Protein AF-A0A2E3YBP7-F1 (afdb_monomer)

Solvent-accessible surface area (backbone atoms only — not comparable to full-atom values): 7145 Å² total; per-residue (Å²): 130,84,81,82,65,33,36,33,33,42,37,67,50,90,75,96,33,34,42,27,50,34,34,17,37,42,97,82,65,24,27,40,34,46,34,41,30,38,84,14,29,36,31,34,34,37,32,53,92,86,42,80,47,69,82,35,69,80,40,80,40,91,89,40,49,50,46,71,33,69,32,74,64,58,81,42,83,51,92,51,22,40,32,46,86,88,45,75,42,75,86,34,44,89,54,47,56,64,34,67,76,42,65,41,70,49,78,45,74,34,70,82,44,49,76,47,80,46,66,87,81,86,86,76,136

Nearest PDB structures (foldseek):
  2d6p-assembly1_A  TM=5.343E-01  e=1.250E-01  Mus musculus
  6n44-assembly4_G-3  TM=4.568E-01  e=1.469E-01  Ovis aries
  6k2o-assembly1_A  TM=2.653E-01  e=4.578E+00  Rotavirus A

Foldseek 3Di:
DDPPAWKKWWADDDDPWWKWKWFLQDPQRWIWIWIADQAQWIWIWICDPNDIDTPGPIDHDPQDHHHGDMHRWDWDDDPLWIDIPNDIDPPNNVVRPNRQVDDDIDMDIDDPIDMDTDDDDDDHD

Radius of gyration: 14.05 Å; Cα contacts (8 Å, |Δi|>4): 267; chains: 1; bounding box: 34×39×33 Å

pLDDT: mean 78.74, std 15.26, range [38.28, 93.0]

Mean predicted aligned error: 7.25 Å

Sequence (125 aa):
MDEVGPRAVLTPLHGKVWVGLIWGLSSGADYCNILIRPNGQFALAVMDQGEYRRILDWREASSLEKKSNWNTVRIERRATGLQFLGQRFKNMSSYSTRFWLNGKVGFRINGGSKAEFDYLTVTRP

Structure (mmCIF, N/CA/C/O backbone):
data_AF-A0A2E3YBP7-F1
#
_entry.id   AF-A0A2E3YBP7-F1
#
loop_
_atom_site.group_PDB
_atom_site.id
_atom_site.type_symbol
_atom_site.label_atom_id
_atom_site.label_alt_id
_atom_site.label_comp_id
_atom_site.label_asym_id
_atom_site.label_entity_id
_atom_site.label_seq_id
_atom_site.pdbx_PDB_ins_code
_atom_site.Cartn_x
_atom_site.Cartn_y
_atom_site.Cartn_z
_atom_site.occupancy
_atom_site.B_iso_or_equiv
_atom_site.auth_seq_id
_atom_site.auth_comp_id
_atom_site.auth_asym_id
_atom_site.auth_atom_id
_atom_site.pdbx_PDB_model_num
ATOM 1 N N . MET A 1 1 ? -10.076 -24.025 10.496 1.00 38.28 1 MET A N 1
ATOM 2 C CA . MET A 1 1 ? -8.777 -23.490 10.945 1.00 38.28 1 MET A CA 1
ATOM 3 C C . MET A 1 1 ? -8.713 -22.104 10.351 1.00 38.28 1 MET A C 1
ATOM 5 O O . MET A 1 1 ? -8.594 -21.993 9.139 1.00 38.28 1 MET A O 1
ATOM 9 N N . ASP A 1 2 ? -8.997 -21.087 11.156 1.00 38.38 2 ASP A N 1
ATOM 10 C CA . ASP A 1 2 ? -9.122 -19.721 10.653 1.00 38.38 2 ASP A CA 1
ATOM 11 C C . ASP A 1 2 ? -7.734 -19.240 10.231 1.00 38.38 2 ASP A C 1
ATOM 13 O O . ASP A 1 2 ? -6.840 -19.103 11.067 1.00 38.38 2 ASP A O 1
ATOM 17 N N . GLU A 1 3 ? -7.521 -19.059 8.925 1.00 38.78 3 GLU A N 1
ATOM 18 C CA . GLU A 1 3 ? -6.307 -18.429 8.411 1.00 38.78 3 GLU A CA 1
ATOM 19 C C . GLU A 1 3 ? -6.264 -16.997 8.948 1.00 38.78 3 GLU A C 1
ATOM 21 O O . GLU A 1 3 ? -6.946 -16.094 8.458 1.00 38.78 3 GLU A O 1
ATOM 26 N N . VAL A 1 4 ? -5.463 -16.788 9.991 1.00 44.88 4 VAL A N 1
ATOM 27 C CA . VAL A 1 4 ? -5.140 -15.459 10.498 1.00 44.88 4 VAL A CA 1
ATOM 28 C C . VAL A 1 4 ? -4.273 -14.783 9.438 1.00 44.88 4 VAL A C 1
ATOM 30 O O . VAL A 1 4 ? -3.063 -14.976 9.377 1.00 44.88 4 VAL A O 1
ATOM 33 N N . GLY A 1 5 ? -4.921 -14.048 8.535 1.00 38.47 5 GLY A N 1
ATOM 34 C CA . GLY A 1 5 ? -4.244 -13.257 7.515 1.00 38.47 5 GLY A CA 1
ATOM 35 C C . GLY A 1 5 ? -3.402 -12.115 8.112 1.00 38.47 5 GLY A C 1
ATOM 36 O O . GLY A 1 5 ? -3.561 -11.771 9.285 1.00 38.47 5 GLY A O 1
ATOM 37 N N . PRO A 1 6 ? -2.529 -11.490 7.304 1.00 40.88 6 PRO A N 1
ATOM 38 C CA . PRO A 1 6 ? -1.640 -10.400 7.734 1.00 40.88 6 PRO A CA 1
ATOM 39 C C . PRO A 1 6 ? -2.405 -9.163 8.231 1.00 40.88 6 PRO A C 1
ATOM 41 O O . PRO A 1 6 ? -3.310 -8.699 7.536 1.00 40.88 6 PRO A O 1
ATOM 44 N N . ARG A 1 7 ? -2.018 -8.592 9.385 1.00 42.12 7 ARG A N 1
ATOM 45 C CA . ARG A 1 7 ? -2.707 -7.478 10.074 1.00 42.12 7 ARG A CA 1
ATOM 46 C C . ARG A 1 7 ? -1.848 -6.198 10.087 1.00 42.12 7 ARG A C 1
ATOM 48 O O . ARG A 1 7 ? -0.670 -6.229 10.406 1.00 42.12 7 ARG A O 1
ATOM 55 N N . ALA A 1 8 ? -2.426 -5.039 9.793 1.00 45.31 8 ALA A N 1
ATOM 56 C CA . ALA A 1 8 ? -1.770 -3.731 9.910 1.00 45.31 8 ALA A CA 1
ATOM 57 C C . ALA A 1 8 ? -2.636 -2.756 10.727 1.00 45.31 8 ALA A C 1
ATOM 59 O O . ALA A 1 8 ? -3.809 -2.588 10.393 1.00 45.31 8 ALA A O 1
ATOM 60 N N . VAL A 1 9 ? -2.094 -2.090 11.759 1.00 44.19 9 VAL A N 1
ATOM 61 C CA . VAL A 1 9 ? -2.761 -0.925 12.382 1.00 44.19 9 VAL A CA 1
ATOM 62 C C . VAL A 1 9 ? -2.339 0.312 11.646 1.00 44.19 9 VAL A C 1
ATOM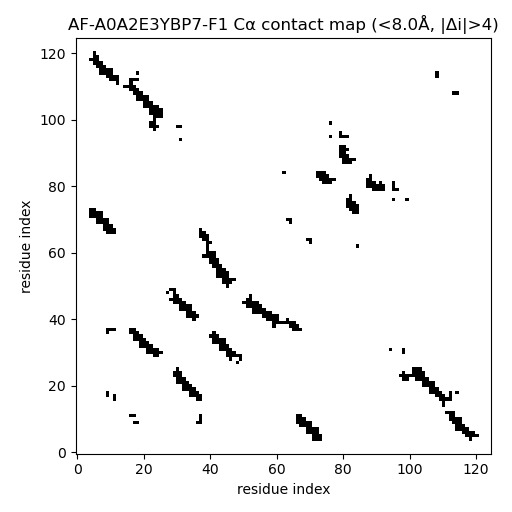 64 O O . VAL A 1 9 ? -1.153 0.624 11.499 1.00 44.19 9 VAL A O 1
ATOM 67 N N . LEU A 1 10 ? -3.341 1.081 11.260 1.00 47.00 10 LEU A N 1
ATOM 68 C CA . LEU A 1 10 ? -3.133 2.425 10.768 1.00 47.00 10 LEU A CA 1
ATOM 69 C C . LEU A 1 10 ? -3.531 3.356 11.895 1.00 47.00 10 LEU A C 1
ATOM 71 O O . LEU A 1 10 ? -4.720 3.510 12.120 1.00 47.00 10 LEU A O 1
ATOM 75 N N . THR A 1 11 ? -2.582 3.967 12.605 1.00 41.34 11 THR A N 1
ATOM 76 C CA . THR A 1 11 ? -2.916 4.981 13.614 1.00 41.34 11 THR A CA 1
ATOM 77 C C . THR A 1 11 ? -2.802 6.369 12.983 1.00 41.34 11 THR A C 1
ATOM 79 O O . THR A 1 11 ? -1.698 6.879 12.768 1.00 41.34 11 THR A O 1
ATOM 82 N N . PRO A 1 12 ? -3.927 7.025 12.660 1.00 44.75 12 PRO A N 1
ATOM 83 C CA . PRO A 1 12 ? -3.918 8.356 12.082 1.00 44.75 12 PRO A CA 1
ATOM 84 C C . PRO A 1 12 ? -3.596 9.386 13.153 1.00 44.75 12 PRO A C 1
ATOM 86 O O . PRO A 1 12 ? -4.257 9.424 14.189 1.00 44.75 12 PRO A O 1
ATOM 89 N N . LEU A 1 13 ? -2.693 10.310 12.854 1.00 43.44 13 LEU A N 1
ATOM 90 C CA . LEU A 1 13 ? -2.740 11.644 13.444 1.00 43.44 13 LEU A CA 1
ATOM 91 C C . LEU A 1 13 ? -3.105 12.608 12.306 1.00 43.44 13 LEU A C 1
ATOM 93 O O . LEU A 1 13 ? -2.658 12.433 11.177 1.00 43.44 13 LEU A O 1
ATOM 97 N N . HIS A 1 14 ? -4.041 13.513 12.583 1.00 42.28 14 HIS A N 1
ATOM 98 C CA . HIS A 1 14 ? -4.808 14.354 11.651 1.00 42.28 14 HIS A CA 1
ATOM 99 C C . HIS A 1 14 ? -4.076 14.819 10.361 1.00 42.28 14 HIS A C 1
ATOM 101 O O . HIS A 1 14 ? -2.958 15.315 10.428 1.00 42.28 14 HIS A O 1
ATOM 107 N N . GLY A 1 15 ? -4.732 14.737 9.184 1.00 54.91 15 GLY A N 1
ATOM 108 C CA . GLY A 1 15 ? -4.231 15.279 7.900 1.00 54.91 15 GLY A CA 1
ATOM 109 C C . GLY A 1 15 ? -4.486 14.393 6.663 1.00 54.91 15 GLY A C 1
ATOM 110 O O . GLY A 1 15 ? -5.182 13.381 6.747 1.00 54.91 15 GLY A O 1
ATOM 111 N N . LYS A 1 16 ? -3.906 14.744 5.495 1.00 69.56 16 LYS A N 1
ATOM 112 C CA . LYS A 1 16 ? -3.854 13.890 4.276 1.00 69.56 16 LYS A CA 1
ATOM 113 C C . LYS A 1 16 ? -2.847 12.738 4.461 1.00 69.56 16 LYS A C 1
ATOM 115 O O . LYS A 1 16 ? -1.884 12.619 3.710 1.00 69.56 16 LYS A O 1
ATOM 120 N N . VAL A 1 17 ? -3.060 11.915 5.478 1.00 84.38 17 VAL A N 1
ATOM 121 C CA . VAL A 1 17 ? -2.147 10.846 5.899 1.00 84.38 17 VAL A CA 1
ATOM 122 C C . VAL A 1 17 ? -2.521 9.500 5.286 1.00 84.38 17 VAL A C 1
ATOM 124 O O . VAL A 1 17 ? -3.689 9.257 4.984 1.00 84.38 17 VAL A O 1
ATOM 127 N N . TRP A 1 18 ? -1.538 8.628 5.081 1.00 87.88 18 TRP A N 1
ATOM 128 C CA . TRP A 1 18 ? -1.745 7.265 4.594 1.00 87.88 18 TRP A CA 1
ATOM 129 C C . TRP A 1 18 ? -0.536 6.387 4.911 1.00 87.88 18 TRP A C 1
ATOM 131 O O . TRP A 1 18 ? 0.593 6.877 5.043 1.00 87.88 18 TRP A O 1
ATOM 141 N N . VAL A 1 19 ? -0.776 5.078 4.950 1.00 88.62 19 VAL A N 1
ATOM 142 C CA . VAL A 1 19 ? 0.287 4.073 4.863 1.00 88.62 19 VAL A CA 1
ATOM 143 C C . VAL A 1 19 ? 0.229 3.371 3.517 1.00 88.62 19 VAL A C 1
ATOM 145 O O . VAL A 1 19 ? -0.806 3.361 2.852 1.00 88.62 19 VAL A O 1
ATOM 148 N N . GLY A 1 20 ? 1.353 2.801 3.120 1.00 88.81 20 GLY A N 1
ATOM 149 C CA . GLY A 1 20 ? 1.538 2.113 1.864 1.00 88.81 20 GLY A CA 1
ATOM 150 C C . GLY A 1 20 ? 2.151 0.738 2.065 1.00 88.81 20 GLY A C 1
ATOM 151 O O . GLY A 1 20 ? 3.122 0.602 2.807 1.00 88.81 20 GLY A O 1
ATOM 152 N N . LEU A 1 21 ? 1.623 -0.251 1.356 1.00 89.94 21 LEU A N 1
ATOM 153 C CA . LEU A 1 21 ? 2.296 -1.521 1.108 1.00 89.94 21 LEU A CA 1
ATOM 154 C C . LEU A 1 21 ? 2.920 -1.453 -0.279 1.00 89.94 21 LEU A C 1
ATOM 156 O O . LEU A 1 21 ? 2.192 -1.353 -1.270 1.00 89.94 21 LEU A O 1
ATOM 160 N N . ILE A 1 22 ? 4.250 -1.504 -0.344 1.00 90.88 22 ILE A N 1
ATOM 161 C CA . ILE A 1 22 ? 4.989 -1.438 -1.604 1.00 90.88 22 ILE A CA 1
ATOM 162 C C . ILE A 1 22 ? 5.527 -2.800 -2.022 1.00 90.88 22 ILE A C 1
ATOM 164 O O . ILE A 1 22 ? 5.969 -3.602 -1.197 1.00 90.88 22 ILE A O 1
ATOM 168 N N . TRP A 1 23 ? 5.538 -3.034 -3.329 1.00 88.88 23 TRP A N 1
ATOM 169 C CA . TRP A 1 23 ? 6.198 -4.182 -3.938 1.00 88.88 23 TRP A CA 1
ATOM 170 C C . TRP A 1 23 ? 6.841 -3.793 -5.263 1.00 88.88 23 TRP A C 1
ATOM 172 O O . TRP A 1 23 ? 6.509 -2.769 -5.868 1.00 88.88 23 TRP A O 1
ATOM 182 N N . GLY A 1 24 ? 7.791 -4.615 -5.699 1.00 88.56 24 GLY A N 1
ATOM 183 C CA . GLY A 1 24 ? 8.545 -4.362 -6.917 1.00 88.56 24 GLY A CA 1
ATOM 184 C C . GLY A 1 24 ? 9.567 -3.241 -6.794 1.00 88.56 24 GLY A C 1
ATOM 185 O O . GLY A 1 24 ? 10.009 -2.746 -7.824 1.00 88.56 24 GLY A O 1
ATOM 186 N N . LEU A 1 25 ? 9.940 -2.844 -5.567 1.00 91.00 25 LEU A N 1
ATOM 187 C CA . LEU A 1 25 ? 10.878 -1.747 -5.348 1.00 91.00 25 LEU A CA 1
ATOM 188 C C . LEU A 1 25 ? 12.232 -2.074 -5.986 1.00 91.00 25 LEU A C 1
ATOM 190 O O . LEU A 1 25 ? 12.939 -2.977 -5.519 1.00 91.00 25 LEU A O 1
ATOM 194 N N . SER A 1 26 ? 12.569 -1.341 -7.044 1.00 89.44 26 SER A N 1
ATOM 195 C CA . SER A 1 26 ? 13.814 -1.475 -7.801 1.00 89.44 26 SER A CA 1
ATOM 196 C C . SER A 1 26 ? 14.887 -0.492 -7.313 1.00 89.44 26 SER A C 1
ATOM 198 O O . SER A 1 26 ? 14.620 0.404 -6.511 1.00 89.44 26 SER A O 1
ATOM 200 N N . SER A 1 27 ? 16.123 -0.637 -7.803 1.00 85.06 27 SER A N 1
ATOM 201 C CA . SER A 1 27 ? 17.204 0.333 -7.559 1.00 85.06 27 SER A CA 1
ATOM 202 C C . SER A 1 27 ? 16.909 1.718 -8.144 1.00 85.06 27 SER A C 1
ATOM 204 O O . SER A 1 27 ? 17.372 2.711 -7.597 1.00 85.06 27 SER A O 1
ATOM 206 N N . GLY A 1 28 ? 16.101 1.789 -9.206 1.00 84.94 28 GLY A N 1
ATOM 207 C CA . GLY A 1 28 ? 15.606 3.038 -9.791 1.00 84.94 28 GLY A CA 1
ATOM 208 C C . GLY A 1 28 ? 14.434 3.664 -9.029 1.00 84.94 28 GLY A C 1
ATOM 209 O O . GLY A 1 28 ? 13.844 4.616 -9.519 1.00 84.94 28 GLY A O 1
ATOM 210 N N . ALA A 1 29 ? 14.083 3.127 -7.854 1.00 87.88 29 ALA A N 1
ATO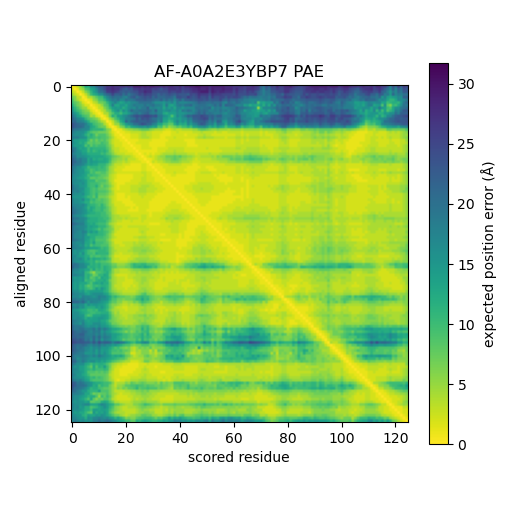M 211 C CA . ALA A 1 29 ? 12.952 3.558 -7.035 1.00 87.88 29 ALA A CA 1
ATOM 212 C C . ALA A 1 29 ? 11.573 3.426 -7.710 1.00 87.88 29 ALA A C 1
ATOM 214 O O . ALA A 1 29 ? 10.617 4.062 -7.268 1.00 87.88 29 ALA A O 1
ATOM 215 N N . ASP A 1 30 ? 11.441 2.551 -8.710 1.00 90.69 30 ASP A N 1
ATOM 216 C CA . ASP A 1 30 ? 10.134 2.157 -9.237 1.00 90.69 30 ASP A CA 1
ATOM 217 C C . ASP A 1 30 ? 9.462 1.182 -8.269 1.00 90.69 30 ASP A C 1
ATOM 219 O O . ASP A 1 30 ? 10.129 0.300 -7.730 1.00 90.69 30 ASP A O 1
ATOM 223 N N . TYR A 1 31 ? 8.153 1.309 -8.054 1.00 91.12 31 TYR A N 1
ATOM 224 C CA . TYR A 1 31 ? 7.373 0.409 -7.197 1.00 91.12 31 TYR A CA 1
ATOM 225 C C . TYR A 1 31 ? 5.875 0.517 -7.482 1.00 91.12 31 TYR A C 1
ATOM 227 O O . TYR A 1 31 ? 5.366 1.555 -7.904 1.00 91.12 31 TYR A O 1
ATOM 235 N N . CYS A 1 32 ? 5.135 -0.533 -7.143 1.00 90.25 32 CYS A N 1
ATOM 236 C CA . CYS A 1 32 ? 3.696 -0.443 -6.925 1.00 90.25 32 CYS A CA 1
ATOM 237 C C . CYS A 1 32 ? 3.400 -0.167 -5.451 1.00 90.25 32 CYS A C 1
ATOM 239 O O . CYS A 1 32 ? 4.182 -0.541 -4.577 1.00 90.25 32 CYS A O 1
ATOM 241 N N . ASN A 1 33 ? 2.269 0.480 -5.171 1.00 90.81 33 ASN A N 1
ATOM 242 C CA . ASN A 1 33 ? 1.846 0.788 -3.813 1.00 90.81 33 ASN A CA 1
ATOM 243 C C . ASN A 1 33 ? 0.324 0.718 -3.663 1.00 90.81 33 ASN A C 1
ATOM 245 O O . ASN A 1 33 ? -0.406 1.378 -4.409 1.00 90.81 33 ASN A O 1
ATOM 249 N N . ILE A 1 34 ? -0.141 -0.020 -2.657 1.00 91.44 34 ILE A N 1
ATOM 250 C CA . ILE A 1 34 ? -1.498 0.118 -2.134 1.00 91.44 34 ILE A CA 1
ATOM 251 C C . ILE A 1 34 ? -1.461 1.085 -0.961 1.00 91.44 34 ILE A C 1
ATOM 253 O O . ILE A 1 34 ? -0.818 0.817 0.049 1.00 91.44 34 ILE A O 1
ATOM 257 N N . LEU A 1 35 ? -2.186 2.188 -1.103 1.00 92.00 35 LEU A N 1
ATOM 258 C CA . LEU A 1 35 ? -2.300 3.242 -0.109 1.00 92.00 35 LEU A CA 1
ATOM 259 C C . LEU A 1 35 ? -3.585 3.039 0.679 1.00 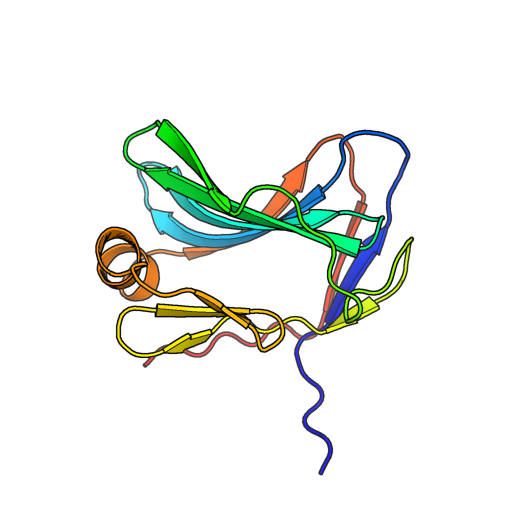92.00 35 LEU A C 1
ATOM 261 O O . LEU A 1 35 ? -4.642 2.882 0.070 1.00 92.00 35 LEU A O 1
ATOM 265 N N . ILE A 1 36 ? -3.520 3.114 2.002 1.00 90.81 36 ILE A N 1
ATOM 266 C CA . ILE A 1 36 ? -4.693 3.006 2.867 1.00 90.81 36 ILE A CA 1
ATOM 267 C C . ILE A 1 36 ? -4.761 4.225 3.776 1.00 90.81 36 ILE A C 1
ATOM 269 O O . ILE A 1 36 ? -3.766 4.639 4.380 1.00 90.81 36 ILE A O 1
ATOM 273 N N . ARG A 1 37 ? -5.953 4.816 3.842 1.00 89.06 37 ARG A N 1
ATOM 274 C CA . ARG A 1 37 ? -6.267 5.958 4.683 1.00 89.06 37 ARG A CA 1
ATOM 275 C C . ARG A 1 37 ? -7.036 5.546 5.939 1.00 89.06 37 ARG A C 1
ATOM 277 O O . ARG A 1 37 ? -7.875 4.651 5.892 1.00 89.06 37 ARG A O 1
ATOM 284 N N . PRO A 1 38 ? -6.874 6.331 7.011 1.00 84.25 38 PRO A N 1
ATOM 285 C CA . PRO A 1 38 ? -7.654 6.261 8.250 1.00 84.25 38 PRO A CA 1
ATOM 286 C C . PRO A 1 38 ? -9.173 6.170 8.123 1.00 84.25 38 PRO A C 1
ATOM 288 O O . PRO A 1 38 ? -9.854 5.679 9.015 1.00 84.25 38 PRO A O 1
ATOM 291 N N . ASN A 1 39 ? -9.731 6.761 7.070 1.00 86.88 39 ASN A N 1
ATOM 292 C CA . ASN A 1 39 ? -11.171 6.879 6.876 1.00 86.88 39 ASN A CA 1
ATOM 293 C C . ASN A 1 39 ? -11.761 5.676 6.120 1.00 86.88 39 ASN A C 1
ATOM 295 O O . ASN A 1 39 ? -12.930 5.724 5.744 1.00 86.88 39 ASN A O 1
ATOM 299 N N . GLY A 1 40 ? -10.975 4.614 5.906 1.00 88.88 40 GLY A N 1
ATOM 300 C CA . GLY A 1 40 ? -11.385 3.429 5.149 1.00 88.88 40 GLY A CA 1
ATOM 301 C C . GLY A 1 40 ? -11.288 3.616 3.634 1.00 88.88 40 GLY A C 1
ATOM 302 O O . GLY A 1 40 ? -11.840 2.820 2.875 1.00 88.88 40 GLY A O 1
ATOM 303 N N . GLN A 1 41 ? -10.610 4.672 3.169 1.00 91.31 41 GLN A N 1
ATOM 304 C CA . GLN A 1 41 ? -10.303 4.832 1.752 1.00 91.31 41 GLN A CA 1
ATOM 305 C C . GLN A 1 41 ? -9.011 4.109 1.387 1.00 91.31 41 GLN A C 1
ATOM 307 O O . GLN A 1 41 ? -8.048 4.108 2.152 1.00 91.31 41 GLN A O 1
ATOM 312 N N . PHE A 1 42 ? -8.949 3.585 0.171 1.00 92.25 42 PHE A N 1
ATOM 313 C CA . PHE A 1 42 ? -7.720 3.056 -0.399 1.00 92.25 42 PHE A CA 1
ATOM 314 C C . PHE A 1 42 ? -7.512 3.535 -1.833 1.00 92.25 42 PHE A C 1
ATOM 316 O O . PHE A 1 42 ? -8.447 3.974 -2.506 1.00 92.25 42 PHE A O 1
ATOM 323 N N . ALA A 1 43 ? -6.267 3.463 -2.288 1.00 92.81 43 ALA A N 1
ATOM 324 C CA . ALA A 1 43 ? -5.862 3.781 -3.649 1.00 92.81 43 ALA A CA 1
ATOM 325 C C . ALA A 1 43 ? -4.740 2.842 -4.106 1.00 92.81 43 ALA A C 1
ATOM 327 O O . ALA A 1 43 ? -4.013 2.272 -3.293 1.00 92.81 43 ALA A O 1
ATOM 328 N N . LEU A 1 44 ? -4.581 2.713 -5.421 1.00 91.19 44 LEU A N 1
ATOM 329 C CA . LEU A 1 44 ? -3.495 1.968 -6.057 1.00 91.19 44 LEU A CA 1
ATOM 330 C C . LEU A 1 44 ? -2.679 2.942 -6.895 1.00 91.19 44 LEU A C 1
ATOM 332 O O . LEU A 1 44 ? -3.229 3.661 -7.732 1.00 91.19 44 LEU A O 1
ATOM 336 N N . ALA A 1 45 ? -1.372 2.962 -6.678 1.00 91.38 45 ALA A N 1
ATOM 337 C CA . ALA A 1 45 ? -0.458 3.839 -7.386 1.00 91.38 45 ALA A CA 1
ATOM 338 C C . ALA A 1 45 ? 0.813 3.106 -7.812 1.00 91.38 45 ALA A C 1
ATOM 340 O O . ALA A 1 45 ? 1.169 2.065 -7.259 1.00 91.38 45 ALA A O 1
ATOM 341 N N . VAL A 1 46 ? 1.494 3.687 -8.791 1.00 90.75 46 VAL A N 1
ATOM 342 C CA . VAL A 1 46 ? 2.793 3.240 -9.285 1.00 90.75 46 VAL A CA 1
ATOM 343 C C . VAL A 1 46 ? 3.759 4.418 -9.297 1.00 90.75 46 VAL A C 1
ATOM 345 O O . VAL A 1 46 ? 3.366 5.550 -9.584 1.00 90.75 46 VAL A O 1
ATOM 348 N N . MET A 1 47 ? 5.009 4.137 -8.962 1.00 91.62 47 MET A N 1
ATOM 349 C CA . MET A 1 47 ? 6.168 4.914 -9.366 1.00 91.62 47 MET A CA 1
ATOM 350 C C . MET A 1 47 ? 6.831 4.143 -10.495 1.00 91.62 47 MET A C 1
ATOM 352 O O . MET A 1 47 ? 7.213 2.989 -10.296 1.00 91.62 47 MET A O 1
ATOM 356 N N . ASP A 1 48 ? 6.880 4.741 -11.675 1.00 89.31 48 ASP A N 1
ATOM 357 C CA . ASP A 1 48 ? 7.395 4.095 -12.873 1.00 89.31 48 ASP A CA 1
ATOM 358 C C . ASP A 1 48 ? 8.204 5.094 -13.693 1.00 89.31 48 ASP A C 1
ATOM 360 O O . ASP A 1 48 ? 7.654 6.092 -14.156 1.00 89.31 48 ASP A O 1
ATOM 364 N N . GLN A 1 49 ? 9.506 4.844 -13.832 1.00 89.06 49 GLN A N 1
ATOM 365 C CA . GLN A 1 49 ? 10.440 5.696 -14.568 1.00 89.06 49 GLN A CA 1
ATOM 366 C C . GLN A 1 49 ? 10.430 7.147 -14.061 1.00 89.06 49 GLN A C 1
ATOM 368 O O . GLN A 1 49 ? 10.475 8.100 -14.833 1.00 89.06 49 GLN A O 1
ATOM 373 N N . GLY A 1 50 ? 10.354 7.314 -12.737 1.00 89.00 50 GLY A N 1
ATOM 374 C CA . GLY A 1 50 ? 10.303 8.626 -12.086 1.00 89.00 50 GLY A CA 1
ATOM 375 C C . GLY A 1 50 ? 8.922 9.292 -12.086 1.00 89.00 50 GLY A C 1
ATOM 376 O O . GLY A 1 50 ? 8.756 10.337 -11.457 1.00 89.00 50 GLY A O 1
ATOM 377 N N . GLU A 1 51 ? 7.910 8.691 -12.716 1.00 92.19 51 GLU A N 1
ATOM 378 C CA . GLU A 1 51 ? 6.550 9.222 -12.720 1.00 92.19 51 GLU A CA 1
ATOM 379 C C . GLU A 1 51 ? 5.656 8.557 -11.674 1.00 92.19 51 GLU A C 1
ATOM 381 O O . GLU A 1 51 ? 5.487 7.336 -11.636 1.00 92.19 51 GLU A O 1
ATOM 386 N N . TYR A 1 52 ? 4.996 9.382 -10.856 1.00 91.12 52 TYR A N 1
ATOM 387 C CA . TYR A 1 52 ? 3.955 8.918 -9.946 1.00 91.12 52 TYR A CA 1
ATOM 388 C C . TYR A 1 52 ? 2.590 8.954 -10.622 1.00 91.12 52 TYR A C 1
ATOM 390 O O . TYR A 1 52 ? 2.067 10.028 -10.920 1.00 91.12 52 TYR A O 1
ATOM 398 N N . ARG A 1 53 ? 1.953 7.793 -10.771 1.00 90.88 53 ARG A N 1
ATOM 399 C CA . ARG A 1 53 ? 0.592 7.692 -11.307 1.00 90.88 53 ARG A CA 1
ATOM 400 C C . ARG A 1 53 ? -0.320 6.940 -10.361 1.00 90.88 53 ARG A C 1
ATOM 402 O O . ARG A 1 53 ? 0.032 5.897 -9.815 1.00 90.88 53 ARG A O 1
ATOM 409 N N . ARG A 1 54 ? -1.535 7.457 -10.191 1.00 90.75 54 ARG A N 1
ATOM 410 C CA . ARG A 1 54 ? -2.590 6.773 -9.448 1.00 90.75 54 ARG A CA 1
ATOM 411 C C . ARG A 1 54 ? -3.427 5.966 -10.433 1.00 90.75 54 ARG A C 1
ATOM 413 O O . ARG A 1 54 ? -4.131 6.537 -11.254 1.00 90.75 54 ARG A O 1
ATOM 420 N N . ILE A 1 55 ? -3.305 4.645 -10.364 1.00 88.56 55 ILE A N 1
ATOM 421 C CA . ILE A 1 55 ? -4.065 3.703 -11.199 1.00 88.56 55 ILE A CA 1
ATOM 422 C C . ILE A 1 55 ? -5.520 3.641 -10.735 1.00 88.56 55 ILE A C 1
ATOM 424 O O . ILE A 1 55 ? -6.440 3.490 -11.533 1.00 88.56 55 ILE A O 1
ATOM 428 N N . LEU A 1 56 ? -5.717 3.766 -9.424 1.00 88.94 56 LEU A N 1
ATOM 429 C CA . LEU A 1 56 ? -7.018 3.776 -8.786 1.00 88.94 56 LEU A CA 1
ATOM 430 C C . LEU A 1 56 ? -7.098 4.965 -7.847 1.00 88.94 56 LEU A C 1
ATOM 432 O O . LEU A 1 56 ? -6.380 4.988 -6.842 1.00 88.94 56 LEU A O 1
ATOM 436 N N . ASP A 1 57 ? -7.955 5.935 -8.162 1.00 92.31 57 ASP A N 1
ATOM 437 C CA . ASP A 1 57 ? -8.177 7.033 -7.230 1.00 92.31 57 ASP A CA 1
ATOM 438 C C . ASP A 1 57 ? -8.874 6.559 -5.952 1.00 92.31 57 ASP A C 1
ATOM 440 O O . ASP A 1 57 ? -9.442 5.461 -5.900 1.00 92.31 57 ASP A O 1
ATOM 444 N N . TRP A 1 58 ? -8.772 7.388 -4.917 1.00 93.00 58 TRP A N 1
ATOM 445 C CA . TRP A 1 58 ? -9.281 7.097 -3.587 1.00 93.00 58 TRP A CA 1
ATOM 446 C C . TRP A 1 58 ? -10.743 6.676 -3.636 1.00 93.00 58 TRP A C 1
ATOM 448 O O . TRP A 1 58 ? -11.605 7.409 -4.115 1.00 93.00 58 TRP A O 1
ATOM 458 N N . ARG A 1 59 ? -11.016 5.498 -3.088 1.00 92.50 59 ARG A N 1
ATOM 459 C CA . ARG A 1 59 ? -12.364 4.952 -2.948 1.00 92.50 59 ARG A CA 1
ATOM 460 C C . ARG A 1 59 ? -12.522 4.322 -1.582 1.00 92.50 59 ARG A C 1
ATOM 462 O O . ARG A 1 59 ? -11.542 3.856 -1.006 1.00 92.50 59 ARG A O 1
ATOM 469 N N . GLU A 1 60 ? -13.743 4.298 -1.081 1.00 91.56 60 GLU A N 1
ATOM 470 C CA . GLU A 1 60 ? -14.054 3.623 0.174 1.00 91.56 60 GLU A CA 1
ATOM 471 C C . GLU A 1 60 ? -14.114 2.105 -0.018 1.00 91.56 60 GLU A C 1
ATOM 473 O O . GLU A 1 60 ? -14.568 1.614 -1.054 1.00 91.56 60 GLU A O 1
ATOM 478 N N . ALA A 1 61 ? -13.664 1.366 0.994 1.00 88.31 61 ALA A N 1
ATOM 479 C CA . ALA A 1 61 ? -13.946 -0.054 1.148 1.00 88.31 61 ALA A CA 1
ATOM 480 C C . ALA A 1 61 ? -14.633 -0.274 2.493 1.00 88.31 61 ALA A C 1
ATOM 482 O O . ALA A 1 61 ? -14.096 0.095 3.535 1.00 88.3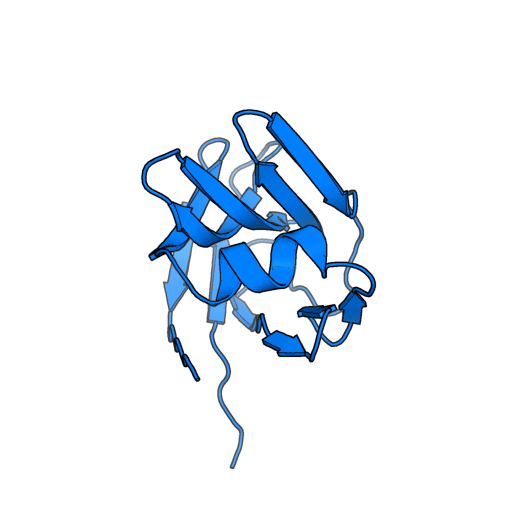1 61 ALA A O 1
ATOM 483 N N . SER A 1 62 ? -15.801 -0.912 2.477 1.00 89.12 62 SER A N 1
ATOM 484 C CA . SER A 1 62 ? -16.531 -1.262 3.701 1.00 89.12 62 SER A CA 1
ATOM 485 C C . SER A 1 62 ? -15.786 -2.274 4.572 1.00 89.12 62 SER A C 1
ATOM 487 O O . SER A 1 62 ? -16.004 -2.313 5.774 1.00 89.12 62 SER A O 1
ATOM 489 N N . SER A 1 63 ? -14.896 -3.069 3.975 1.00 88.25 63 SER A N 1
ATOM 490 C CA . SER A 1 63 ? -14.054 -4.044 4.670 1.00 88.25 63 SER A CA 1
ATOM 491 C C . SER A 1 63 ? -12.839 -3.430 5.370 1.00 88.25 63 SER A C 1
ATOM 493 O O . SER A 1 63 ? -12.071 -4.171 5.977 1.00 88.25 63 SER A O 1
ATOM 495 N N . LEU A 1 64 ? -12.595 -2.124 5.205 1.00 89.69 64 LEU A N 1
ATOM 496 C CA . LEU A 1 64 ? -11.513 -1.443 5.903 1.00 89.69 64 LEU A CA 1
ATOM 497 C C . LEU A 1 64 ? -12.031 -0.820 7.191 1.00 89.69 64 LEU A C 1
ATOM 499 O O . LEU A 1 64 ? -12.908 0.048 7.185 1.00 89.69 64 LEU A O 1
ATOM 503 N N . GLU A 1 65 ? -11.400 -1.215 8.283 1.00 88.25 65 GLU A N 1
ATOM 504 C CA . GLU A 1 65 ? -11.574 -0.587 9.572 1.00 88.25 65 GLU A CA 1
ATOM 505 C C . GLU A 1 65 ? -11.055 0.850 9.539 1.00 88.25 65 GLU A C 1
ATOM 507 O O . GLU A 1 65 ? -10.008 1.159 8.955 1.00 88.25 65 GLU A O 1
ATOM 512 N N . LYS A 1 66 ? -11.807 1.742 10.184 1.00 87.69 66 LYS A N 1
ATOM 513 C CA . LYS A 1 66 ? -11.509 3.175 10.257 1.00 87.69 66 LYS A CA 1
ATOM 514 C C . LYS A 1 66 ? -10.786 3.510 11.564 1.00 87.69 66 LYS A C 1
ATOM 516 O O . LYS A 1 66 ? -10.854 2.758 12.532 1.00 87.69 66 LYS A O 1
ATOM 521 N N . LYS A 1 67 ? -10.187 4.703 11.629 1.00 79.19 67 LYS A N 1
ATOM 522 C CA . LYS A 1 67 ? -9.418 5.200 12.788 1.00 79.19 67 LYS A CA 1
ATOM 523 C C . LYS A 1 67 ? -8.237 4.259 13.094 1.00 79.19 67 LYS A C 1
ATOM 525 O O . LYS A 1 67 ? -7.657 3.727 12.157 1.00 79.19 67 LYS A O 1
ATOM 530 N N . SER A 1 68 ? -7.866 4.096 14.364 1.00 73.50 68 SER A N 1
ATOM 531 C CA . SER A 1 68 ? -6.685 3.345 14.824 1.00 73.50 68 SER A CA 1
ATOM 532 C C . SER A 1 68 ? -6.919 1.837 14.988 1.00 73.50 68 SER A C 1
ATOM 534 O O . SER A 1 68 ? -6.444 1.237 15.947 1.00 73.50 68 SER A O 1
ATOM 536 N N . ASN A 1 69 ? -7.684 1.230 14.081 1.00 82.06 69 ASN A N 1
ATOM 537 C CA . ASN A 1 69 ? -8.031 -0.190 14.138 1.00 82.06 69 ASN A CA 1
ATOM 538 C C . ASN A 1 69 ? -7.129 -1.039 13.225 1.00 82.06 69 ASN A C 1
ATOM 540 O O . ASN A 1 69 ? -6.613 -0.570 12.204 1.00 82.06 69 ASN A O 1
ATOM 544 N N . TRP A 1 70 ? -6.975 -2.316 13.585 1.00 81.31 70 TRP A N 1
ATOM 545 C CA . TRP A 1 70 ? -6.271 -3.310 12.776 1.00 81.31 70 TRP A CA 1
ATOM 546 C C . TRP A 1 70 ? -7.059 -3.643 11.507 1.00 81.31 70 TRP A C 1
ATOM 548 O O . TRP A 1 70 ? -8.234 -3.988 11.559 1.00 81.31 70 TRP A O 1
ATOM 558 N N . ASN A 1 71 ? -6.378 -3.618 10.369 1.00 84.69 71 ASN A N 1
ATOM 559 C CA . ASN A 1 71 ? -6.881 -4.053 9.077 1.00 84.69 71 ASN A CA 1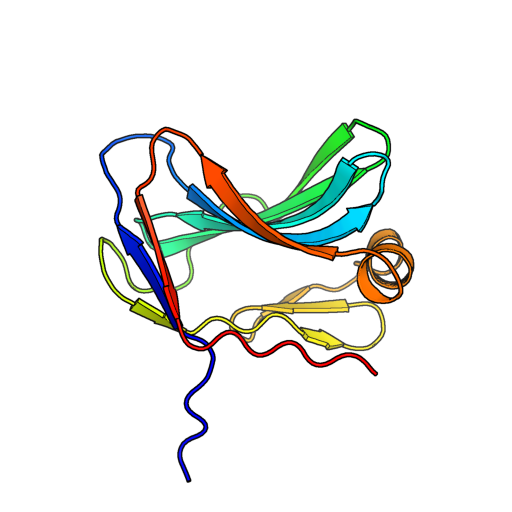
ATOM 560 C C . ASN A 1 71 ? -6.125 -5.298 8.628 1.00 84.69 71 ASN A C 1
ATOM 562 O O . ASN A 1 71 ? -4.898 -5.290 8.581 1.00 84.69 71 ASN A O 1
ATOM 566 N N . THR A 1 72 ? -6.843 -6.353 8.249 1.00 85.44 72 THR A N 1
ATOM 567 C CA . THR A 1 72 ? -6.215 -7.529 7.634 1.00 85.44 72 THR A CA 1
ATOM 568 C C . THR A 1 72 ? -6.207 -7.357 6.123 1.00 85.44 72 THR A C 1
ATOM 570 O O . THR A 1 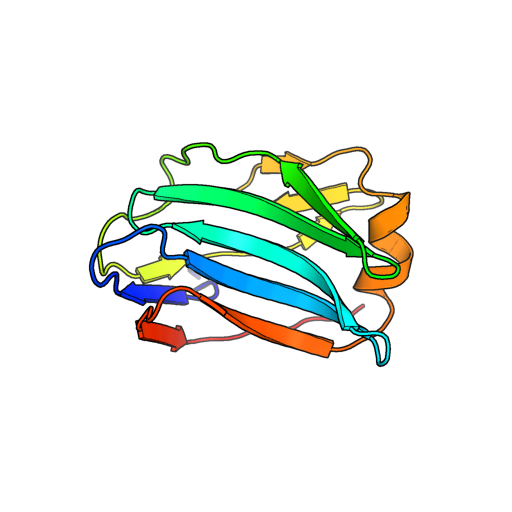72 ? -7.271 -7.259 5.513 1.00 85.44 72 THR A O 1
ATOM 573 N N . VAL A 1 73 ? -5.028 -7.293 5.501 1.00 86.00 73 VAL A N 1
ATOM 574 C CA . VAL A 1 73 ? -4.915 -6.931 4.081 1.00 86.00 73 VAL A CA 1
ATOM 575 C C . VAL A 1 73 ? -4.026 -7.879 3.298 1.00 86.00 73 VAL A C 1
ATOM 577 O O . VAL A 1 73 ? -2.870 -8.102 3.629 1.00 86.00 73 VAL A O 1
ATOM 580 N N . ARG A 1 74 ? -4.551 -8.400 2.190 1.00 86.12 74 ARG A N 1
ATOM 581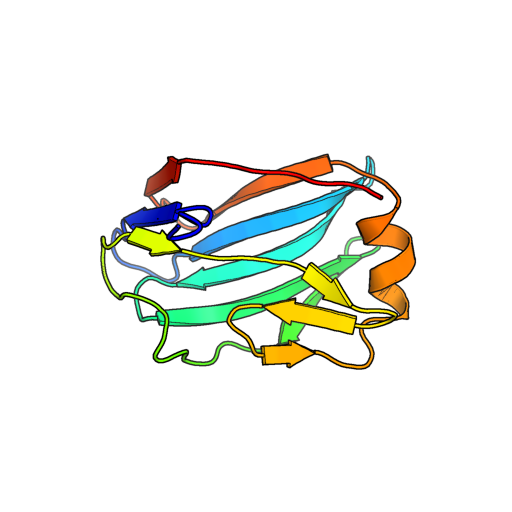 C CA . ARG A 1 74 ? -3.837 -9.328 1.312 1.00 86.12 74 ARG A CA 1
ATOM 582 C C . ARG A 1 74 ? -3.735 -8.742 -0.087 1.00 86.12 74 ARG A C 1
ATOM 584 O O . ARG A 1 74 ? -4.732 -8.281 -0.644 1.00 86.12 74 ARG A O 1
ATOM 591 N N . ILE A 1 75 ? -2.525 -8.767 -0.634 1.00 85.94 75 ILE A N 1
ATOM 592 C CA . ILE A 1 75 ? -2.228 -8.354 -2.003 1.00 85.94 75 ILE A CA 1
ATOM 593 C C . ILE A 1 75 ? -1.827 -9.613 -2.771 1.00 85.94 75 ILE A C 1
ATOM 595 O O . ILE A 1 75 ? -0.870 -10.284 -2.395 1.00 85.94 75 ILE A O 1
ATOM 599 N N . GLU A 1 76 ? -2.548 -9.941 -3.842 1.00 85.00 76 GLU A N 1
ATOM 600 C CA . GLU A 1 76 ? -2.281 -11.150 -4.625 1.00 85.00 76 GLU A CA 1
ATOM 601 C C . GLU A 1 76 ? -2.138 -10.850 -6.111 1.00 85.00 76 GLU A C 1
ATOM 603 O O . GLU A 1 76 ? -2.971 -10.166 -6.711 1.00 85.00 76 GLU A O 1
ATOM 608 N N . ARG A 1 77 ? -1.130 -11.450 -6.743 1.00 81.88 77 ARG A N 1
ATOM 609 C CA . ARG A 1 77 ? -1.072 -11.529 -8.202 1.00 81.88 77 ARG A CA 1
ATOM 610 C C . ARG A 1 77 ? -2.033 -12.614 -8.689 1.00 81.88 77 ARG A C 1
ATOM 612 O O . ARG A 1 77 ? -1.957 -13.761 -8.258 1.00 81.88 77 ARG A O 1
ATOM 619 N N . ARG A 1 78 ? -2.908 -12.276 -9.638 1.00 80.00 78 ARG A N 1
ATOM 620 C CA . ARG A 1 78 ? -3.846 -13.217 -10.279 1.00 80.00 78 ARG A CA 1
ATOM 621 C C . ARG A 1 78 ? -3.730 -13.107 -11.802 1.00 80.00 78 ARG A C 1
ATOM 623 O O . ARG A 1 78 ? -4.341 -12.225 -12.409 1.00 80.00 78 ARG A O 1
ATOM 630 N N . ALA A 1 79 ? -2.958 -14.006 -12.419 1.00 78.31 79 ALA A N 1
ATOM 631 C CA . ALA A 1 79 ? -2.580 -13.955 -13.838 1.00 78.31 79 ALA A CA 1
ATOM 632 C C . ALA A 1 79 ? -1.935 -12.601 -14.216 1.00 78.31 79 ALA A C 1
ATOM 634 O O . ALA A 1 79 ? -0.841 -12.288 -13.743 1.00 78.31 79 ALA A O 1
ATOM 635 N N . THR A 1 80 ? -2.620 -11.792 -15.030 1.00 73.38 80 THR A N 1
ATOM 636 C CA . THR A 1 80 ? -2.213 -10.436 -15.452 1.00 73.38 80 THR A CA 1
ATOM 637 C C . THR A 1 80 ? -2.774 -9.317 -14.564 1.00 73.38 80 THR A C 1
ATOM 639 O O . THR A 1 80 ? -2.656 -8.135 -14.889 1.00 73.38 80 THR A O 1
ATOM 642 N N . GLY A 1 81 ? -3.448 -9.675 -13.469 1.00 78.31 81 GLY A N 1
ATOM 643 C CA . GLY A 1 81 ? -4.146 -8.750 -12.584 1.00 78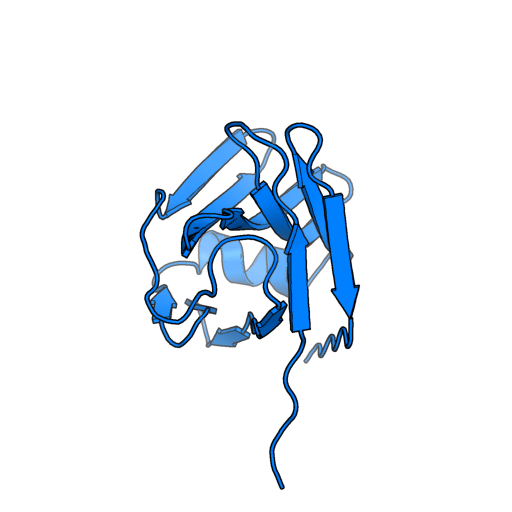.31 81 GLY A CA 1
ATOM 644 C C . GLY A 1 81 ? -3.636 -8.764 -11.148 1.00 78.31 81 GLY A C 1
ATOM 645 O O . GLY A 1 81 ? -2.793 -9.574 -10.756 1.00 78.31 81 GLY A O 1
ATOM 646 N N . LEU A 1 82 ? -4.219 -7.866 -10.363 1.00 85.88 82 LEU A N 1
ATOM 647 C CA . LEU A 1 82 ? -4.026 -7.733 -8.923 1.00 85.88 82 LEU A CA 1
ATOM 648 C C . LEU A 1 82 ? -5.357 -8.014 -8.214 1.00 85.88 82 LEU A C 1
ATOM 650 O O . LEU A 1 82 ? -6.412 -7.613 -8.708 1.00 85.88 82 LEU A O 1
ATOM 654 N N . GLN A 1 83 ? -5.315 -8.656 -7.052 1.00 86.62 83 GLN A N 1
ATOM 655 C CA . GLN A 1 83 ? -6.436 -8.733 -6.122 1.00 86.62 83 GLN A CA 1
ATOM 656 C C . GLN A 1 83 ? -6.062 -8.066 -4.798 1.00 86.62 83 GLN A C 1
ATOM 658 O O . GLN A 1 83 ? -4.984 -8.315 -4.257 1.00 86.62 83 GLN A O 1
ATOM 663 N N . PHE A 1 84 ? -6.949 -7.206 -4.300 1.00 86.56 84 PHE A N 1
ATOM 664 C CA . PHE A 1 84 ? -6.810 -6.519 -3.017 1.00 86.56 84 PHE A CA 1
ATOM 665 C C . PHE A 1 84 ? -8.193 -6.333 -2.388 1.00 86.56 84 PHE A C 1
ATOM 667 O O . PHE A 1 84 ? -9.121 -5.928 -3.086 1.00 86.56 84 PHE A O 1
ATOM 674 N N . LEU A 1 85 ? -8.341 -6.664 -1.098 1.00 85.38 85 LEU A N 1
ATOM 675 C CA . LEU A 1 85 ? -9.631 -6.648 -0.376 1.00 85.38 85 LEU A CA 1
ATOM 676 C C . LEU A 1 85 ? -10.756 -7.386 -1.127 1.00 85.38 85 LEU A C 1
ATOM 678 O O . LEU A 1 85 ? -11.882 -6.911 -1.231 1.00 85.38 85 LEU A O 1
ATOM 682 N N . GLY A 1 86 ? -10.431 -8.520 -1.750 1.00 80.31 86 GLY A N 1
ATOM 683 C CA . GLY A 1 86 ? -11.381 -9.281 -2.565 1.00 80.31 86 GLY A CA 1
ATOM 684 C C . GLY A 1 86 ? -11.691 -8.673 -3.943 1.00 80.31 86 GLY A C 1
ATOM 685 O O . GLY A 1 86 ? -12.143 -9.402 -4.823 1.00 80.31 86 GLY A O 1
ATOM 686 N N . GLN A 1 87 ? -11.376 -7.398 -4.195 1.00 82.94 87 GLN A N 1
ATOM 687 C CA . GLN A 1 87 ? -11.573 -6.751 -5.493 1.00 82.94 87 GLN A CA 1
ATOM 688 C C . GLN A 1 87 ? -10.469 -7.140 -6.486 1.00 82.94 87 GLN A C 1
ATOM 690 O O . GLN A 1 87 ? -9.278 -7.037 -6.190 1.00 82.94 87 GLN A O 1
ATOM 695 N N . ARG A 1 88 ? -10.864 -7.521 -7.710 1.00 85.00 88 ARG A N 1
ATOM 696 C CA . ARG A 1 88 ? -9.942 -7.779 -8.827 1.00 85.00 88 ARG A CA 1
ATOM 697 C C . ARG A 1 88 ? -9.733 -6.528 -9.683 1.00 85.00 88 ARG A C 1
ATOM 699 O O . ARG A 1 88 ? -10.681 -5.975 -10.234 1.00 85.00 88 ARG A O 1
ATOM 706 N N . PHE A 1 89 ? -8.475 -6.156 -9.876 1.00 81.00 89 PHE A N 1
ATOM 707 C CA . PHE A 1 89 ? -8.026 -5.091 -10.767 1.00 81.00 89 PHE A CA 1
ATOM 708 C C . PHE A 1 89 ? -7.444 -5.716 -12.039 1.00 81.00 89 PHE A C 1
ATOM 710 O O . PHE A 1 89 ? -6.394 -6.367 -12.014 1.00 81.00 89 PHE A O 1
ATOM 717 N N . LYS A 1 90 ? -8.181 -5.578 -13.149 1.00 74.81 90 LYS A N 1
ATOM 718 C CA . LYS A 1 90 ? -7.778 -6.058 -14.482 1.00 74.81 90 LYS A CA 1
ATOM 719 C C . LYS A 1 90 ? -6.798 -5.069 -15.132 1.00 74.81 90 LYS A C 1
ATOM 721 O O . LYS A 1 90 ? -6.686 -3.933 -14.688 1.00 74.81 90 LYS A O 1
ATOM 726 N N . ASN A 1 91 ? -6.115 -5.504 -16.192 1.00 68.44 91 ASN A N 1
ATOM 727 C CA . ASN A 1 91 ? -5.205 -4.682 -17.008 1.00 68.44 91 ASN A CA 1
ATOM 728 C C . ASN A 1 91 ? -4.006 -4.092 -16.250 1.00 68.44 91 ASN A C 1
ATOM 730 O O . ASN A 1 91 ? -3.441 -3.083 -16.652 1.00 68.44 91 ASN A O 1
ATOM 734 N N . MET A 1 92 ? -3.564 -4.768 -15.189 1.00 69.81 92 MET A N 1
ATOM 735 C CA . MET A 1 92 ? -2.294 -4.461 -14.533 1.00 69.81 92 MET A CA 1
ATOM 736 C C . MET A 1 92 ? -1.105 -5.090 -15.270 1.00 69.81 92 MET A C 1
ATOM 738 O O . MET A 1 92 ? -0.009 -5.070 -14.733 1.00 69.81 92 MET A O 1
ATOM 742 N N . SER A 1 93 ? -1.281 -5.657 -16.469 1.00 64.62 93 SER A N 1
ATOM 743 C CA . SER A 1 93 ? -0.279 -6.475 -17.171 1.00 64.62 93 SER A CA 1
ATOM 744 C C . SER A 1 93 ? 1.063 -5.766 -17.355 1.00 64.62 93 SER A C 1
ATOM 746 O O . SER A 1 93 ? 2.090 -6.361 -17.028 1.00 64.62 93 SER A O 1
ATOM 748 N N . SER A 1 94 ? 1.049 -4.497 -17.778 1.00 63.06 94 SER A N 1
ATOM 749 C CA . SER A 1 94 ? 2.247 -3.660 -17.960 1.00 63.06 94 SER A CA 1
ATOM 750 C C . SER A 1 94 ? 3.050 -3.475 -16.668 1.00 63.06 94 SER A C 1
ATOM 752 O O . SER A 1 94 ? 4.276 -3.432 -16.692 1.00 63.06 94 SER A O 1
ATOM 754 N N . TYR A 1 95 ? 2.366 -3.449 -15.525 1.00 66.81 95 TYR A N 1
ATOM 755 C CA . TYR A 1 95 ? 2.969 -3.325 -14.199 1.00 66.81 95 TYR A CA 1
ATOM 756 C C . TYR A 1 95 ? 3.271 -4.707 -13.578 1.00 66.81 95 TYR A C 1
ATOM 758 O O . TYR A 1 95 ? 4.243 -4.894 -12.847 1.00 66.81 95 TYR A O 1
ATOM 766 N N . SER A 1 96 ? 2.450 -5.714 -13.882 1.00 62.53 96 SER A N 1
ATOM 767 C CA . SER A 1 96 ? 2.346 -6.950 -13.103 1.00 62.53 96 SER A CA 1
ATOM 768 C C . SER A 1 96 ? 3.459 -7.965 -13.360 1.00 62.53 96 SER A C 1
ATOM 770 O O . SER A 1 96 ? 3.731 -8.807 -12.515 1.00 62.53 96 SER A O 1
ATOM 772 N N . THR A 1 97 ? 4.130 -7.920 -14.507 1.00 65.19 97 THR A N 1
ATOM 773 C CA . THR A 1 97 ? 5.254 -8.838 -14.736 1.00 65.19 97 THR A CA 1
ATOM 774 C C . THR A 1 97 ? 6.525 -8.278 -14.106 1.00 65.19 97 THR A C 1
ATOM 776 O O . THR A 1 97 ? 7.193 -8.963 -13.336 1.00 65.19 97 THR A O 1
ATOM 779 N N . ARG A 1 98 ? 6.822 -6.998 -14.352 1.00 72.62 98 ARG A N 1
ATOM 780 C CA . ARG A 1 98 ? 8.051 -6.357 -13.870 1.00 72.62 98 ARG A CA 1
ATOM 781 C C . ARG A 1 98 ? 8.091 -6.213 -12.347 1.00 72.62 98 ARG A C 1
ATOM 783 O O . ARG A 1 98 ? 9.088 -6.589 -11.739 1.00 72.62 98 ARG A O 1
ATOM 790 N N . PHE A 1 99 ? 7.011 -5.725 -11.731 1.00 75.94 99 PHE A N 1
ATOM 791 C CA . PHE A 1 99 ? 6.989 -5.453 -10.288 1.00 75.94 99 PHE A CA 1
ATOM 792 C C . PHE A 1 99 ? 6.803 -6.690 -9.408 1.00 75.94 99 PHE A C 1
ATOM 794 O O . PHE A 1 99 ? 7.029 -6.619 -8.206 1.00 75.94 99 PHE A O 1
ATOM 801 N N . TRP A 1 100 ? 6.367 -7.818 -9.968 1.00 74.19 100 TRP A N 1
ATOM 802 C CA . TRP A 1 100 ? 6.091 -9.017 -9.169 1.00 74.19 100 TRP A CA 1
ATOM 803 C C . TRP A 1 100 ? 7.184 -10.068 -9.246 1.00 74.19 100 TRP A C 1
ATOM 805 O O . TRP A 1 100 ? 7.294 -10.881 -8.335 1.00 74.19 100 TRP A O 1
ATOM 815 N N . LEU A 1 101 ? 7.965 -10.074 -10.326 1.00 71.00 101 LEU A N 1
ATOM 816 C CA . LEU A 1 101 ? 9.064 -11.021 -10.487 1.00 71.00 101 LEU A CA 1
ATOM 817 C C . LEU A 1 101 ? 10.351 -10.537 -9.814 1.00 71.00 101 LEU A C 1
ATOM 819 O O . LEU A 1 101 ? 11.176 -11.355 -9.429 1.00 71.00 101 LEU A O 1
ATOM 823 N N . ASN A 1 102 ? 10.517 -9.223 -9.648 1.00 72.44 102 ASN A N 1
ATOM 824 C CA . ASN A 1 102 ? 11.760 -8.621 -9.177 1.00 72.44 102 ASN A CA 1
ATOM 825 C C . ASN A 1 102 ? 11.508 -7.562 -8.101 1.00 72.44 102 ASN A C 1
ATOM 827 O O . ASN A 1 102 ? 10.421 -7.000 -8.006 1.00 72.44 102 ASN A O 1
ATOM 831 N N . GLY A 1 103 ? 12.545 -7.251 -7.322 1.00 83.00 103 GLY A N 1
ATOM 832 C CA . GLY A 1 103 ? 12.547 -6.130 -6.382 1.00 83.00 103 GLY A CA 1
ATOM 833 C C . GLY A 1 103 ? 12.240 -6.502 -4.932 1.00 83.00 103 GLY A C 1
ATOM 834 O O . GLY A 1 103 ? 12.198 -7.674 -4.537 1.00 83.00 103 GLY A O 1
ATOM 835 N N . LYS A 1 104 ? 12.081 -5.461 -4.114 1.00 88.00 104 LYS A N 1
ATOM 836 C CA . LYS A 1 104 ? 11.833 -5.559 -2.671 1.00 88.00 104 LYS A CA 1
ATOM 837 C C . LYS A 1 104 ? 10.358 -5.300 -2.360 1.00 88.00 104 LYS A C 1
ATOM 839 O O . LYS A 1 104 ? 9.660 -4.613 -3.109 1.00 88.00 104 LYS A O 1
ATOM 844 N N . VAL A 1 105 ? 9.904 -5.855 -1.243 1.00 87.69 105 VAL A N 1
ATOM 845 C CA . VAL A 1 105 ? 8.625 -5.512 -0.612 1.00 87.69 105 VAL A CA 1
ATOM 846 C C . VAL A 1 105 ? 8.905 -4.675 0.627 1.00 87.69 105 VAL A C 1
ATOM 848 O O . VAL A 1 105 ? 9.977 -4.797 1.222 1.00 87.69 105 VAL A O 1
ATOM 851 N N . GLY A 1 106 ? 7.971 -3.817 1.009 1.00 88.81 106 GLY A N 1
ATOM 852 C CA . GLY A 1 106 ? 8.149 -2.988 2.190 1.00 88.81 106 GLY A CA 1
ATOM 853 C C . GLY A 1 106 ? 6.934 -2.142 2.513 1.00 88.81 106 GLY A C 1
ATOM 854 O O . GLY A 1 106 ? 5.874 -2.262 1.897 1.00 88.81 106 GLY A O 1
ATOM 855 N N . PHE A 1 107 ? 7.128 -1.247 3.471 1.00 89.12 107 PHE A N 1
ATOM 856 C CA . PHE A 1 107 ? 6.111 -0.320 3.936 1.00 89.12 107 PHE A CA 1
ATOM 857 C C . PHE A 1 107 ? 6.516 1.113 3.603 1.00 89.12 107 PHE A C 1
ATOM 859 O O . PHE A 1 107 ? 7.699 1.455 3.583 1.00 89.12 107 PHE A O 1
ATOM 866 N N . ARG A 1 108 ? 5.526 1.966 3.355 1.00 87.75 108 ARG A N 1
ATOM 867 C CA . ARG A 1 108 ? 5.710 3.402 3.140 1.00 87.75 108 ARG A CA 1
ATOM 868 C C . ARG A 1 108 ? 4.759 4.170 4.041 1.00 87.75 108 ARG A C 1
ATOM 870 O O . ARG A 1 108 ? 3.613 3.782 4.210 1.00 87.75 108 ARG A O 1
ATOM 877 N N . ILE A 1 109 ? 5.219 5.282 4.591 1.00 85.81 109 ILE A N 1
ATOM 878 C CA . ILE A 1 109 ? 4.432 6.126 5.492 1.00 85.81 109 ILE A CA 1
ATOM 879 C C . ILE A 1 109 ? 4.523 7.573 5.018 1.00 85.81 109 ILE A C 1
ATOM 881 O O . ILE A 1 109 ? 5.553 7.994 4.486 1.00 85.81 109 ILE A O 1
ATOM 885 N N . ASN A 1 110 ? 3.435 8.331 5.155 1.00 85.38 110 ASN A N 1
ATOM 886 C CA . ASN A 1 110 ? 3.363 9.717 4.695 1.00 85.38 110 ASN A CA 1
ATOM 887 C C . ASN A 1 110 ? 2.693 10.638 5.717 1.00 85.38 110 ASN A C 1
ATOM 889 O O . ASN A 1 110 ? 1.848 10.205 6.498 1.00 85.38 110 ASN A O 1
ATOM 893 N N . GLY A 1 111 ? 3.060 11.922 5.688 1.00 74.75 111 GLY A N 1
ATOM 894 C CA . GLY A 1 111 ? 2.353 12.973 6.422 1.00 74.75 111 GLY A CA 1
ATOM 895 C C . GLY A 1 111 ? 2.440 12.862 7.945 1.00 74.75 111 GLY A C 1
ATOM 896 O O . GLY A 1 111 ? 1.496 13.244 8.620 1.00 74.75 111 GLY A O 1
ATOM 897 N N . GLY A 1 112 ? 3.528 12.303 8.490 1.00 71.44 112 GLY A N 1
ATOM 898 C CA . GLY A 1 112 ? 3.679 12.128 9.943 1.00 71.44 112 GLY A CA 1
ATOM 899 C C . GLY A 1 112 ? 2.815 11.010 10.539 1.00 71.44 112 GLY A C 1
ATOM 900 O O . GLY A 1 112 ? 2.593 10.985 11.747 1.00 71.44 112 GLY A O 1
ATOM 901 N N . SER A 1 113 ? 2.322 10.087 9.705 1.00 70.50 113 SER A N 1
ATOM 902 C CA . SER A 1 113 ? 1.595 8.894 10.156 1.00 70.50 113 SER A CA 1
ATOM 903 C C . SER A 1 113 ? 2.413 8.068 11.150 1.00 70.50 113 SER A C 1
ATOM 905 O O . SER A 1 113 ? 3.611 7.861 10.944 1.00 70.50 113 SER A O 1
ATOM 907 N N . LYS A 1 114 ? 1.740 7.505 12.159 1.00 76.31 114 LYS A N 1
ATOM 908 C CA . LYS A 1 114 ? 2.248 6.367 12.934 1.00 76.31 114 LYS A CA 1
ATOM 909 C C . LYS A 1 114 ? 1.615 5.092 12.381 1.00 76.31 114 LYS A C 1
ATOM 911 O O . LYS A 1 114 ? 0.423 5.069 12.083 1.00 76.31 114 LYS A O 1
ATOM 916 N N . ALA A 1 115 ? 2.406 4.045 12.206 1.00 78.62 115 ALA A N 1
ATOM 917 C CA . ALA A 1 115 ? 1.927 2.786 11.656 1.00 78.62 115 ALA A CA 1
ATOM 918 C C . ALA A 1 115 ? 2.559 1.621 12.405 1.00 78.62 115 ALA A C 1
ATOM 920 O O . ALA A 1 115 ? 3.750 1.667 12.716 1.00 78.62 115 ALA A O 1
ATOM 921 N N . GLU A 1 116 ? 1.758 0.594 12.656 1.00 83.88 116 GLU A N 1
ATOM 922 C CA . GLU A 1 116 ? 2.210 -0.672 13.221 1.00 83.88 116 GLU A CA 1
ATOM 923 C C . GLU A 1 116 ? 1.871 -1.779 12.225 1.00 83.88 116 GLU A C 1
ATOM 925 O O . GLU A 1 116 ? 0.787 -1.809 11.635 1.00 83.88 116 GLU A O 1
ATOM 930 N N . PHE A 1 117 ? 2.820 -2.680 12.013 1.00 82.56 117 PHE A N 1
ATOM 931 C CA . PHE A 1 117 ? 2.694 -3.782 11.070 1.00 82.56 117 PHE A CA 1
ATOM 932 C C . PHE A 1 117 ? 2.996 -5.070 11.820 1.00 82.56 117 PHE A C 1
ATOM 934 O O . PHE A 1 117 ? 4.032 -5.154 12.476 1.00 82.56 117 PHE A O 1
ATOM 941 N N . ASP A 1 118 ? 2.108 -6.054 11.715 1.00 84.12 118 ASP A N 1
ATOM 942 C CA . ASP A 1 118 ? 2.254 -7.329 12.409 1.00 84.12 118 ASP A CA 1
ATOM 943 C C . ASP A 1 118 ? 1.865 -8.502 11.490 1.00 84.12 118 ASP A C 1
ATOM 945 O O . ASP A 1 118 ? 1.089 -8.351 10.544 1.00 84.12 118 ASP A O 1
ATOM 949 N N . TYR A 1 119 ? 2.437 -9.682 11.735 1.00 79.56 119 TYR A N 1
ATOM 950 C CA . TYR A 1 119 ? 2.201 -10.900 10.946 1.00 79.56 119 TYR A CA 1
ATOM 951 C C . TYR A 1 119 ? 2.400 -10.722 9.425 1.00 79.56 119 TYR A C 1
ATOM 953 O O . TYR A 1 119 ? 1.526 -11.041 8.615 1.00 79.56 119 TYR A O 1
ATOM 961 N N . LEU A 1 120 ? 3.570 -10.230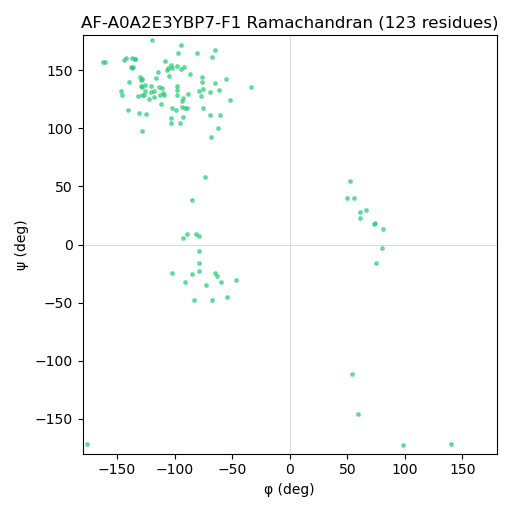 8.997 1.00 81.62 120 LEU A N 1
ATOM 962 C CA . LEU A 1 120 ? 3.905 -10.144 7.571 1.00 81.62 120 LEU A CA 1
ATOM 963 C C . LEU A 1 120 ? 4.261 -11.526 7.002 1.00 81.62 120 LEU A C 1
ATOM 965 O O . LEU A 1 120 ? 5.285 -12.106 7.351 1.00 81.62 120 LEU A O 1
ATOM 969 N N . THR A 1 121 ? 3.466 -11.997 6.041 1.00 82.38 121 THR A N 1
ATOM 970 C CA . THR A 1 121 ? 3.814 -13.150 5.199 1.00 82.38 121 THR A CA 1
ATOM 971 C C . THR A 1 121 ? 4.098 -12.689 3.777 1.00 82.38 121 THR A C 1
ATOM 973 O O . THR A 1 121 ? 3.301 -11.965 3.179 1.00 82.38 121 THR A O 1
ATOM 976 N N . VAL A 1 122 ? 5.227 -13.128 3.221 1.00 81.50 122 VAL A N 1
ATOM 977 C CA . VAL A 1 122 ? 5.606 -12.868 1.830 1.00 81.50 122 VAL A CA 1
ATOM 978 C C . VAL A 1 122 ? 5.872 -14.200 1.154 1.00 81.50 122 VAL A C 1
ATOM 980 O O . VAL A 1 122 ? 6.855 -14.871 1.455 1.00 81.50 122 VAL A O 1
ATOM 983 N N . THR A 1 123 ? 5.012 -14.560 0.209 1.00 78.00 123 THR A N 1
ATOM 984 C CA . THR A 1 123 ? 5.191 -15.749 -0.623 1.00 78.00 123 THR A CA 1
ATOM 985 C C . THR A 1 123 ? 5.536 -15.306 -2.036 1.00 78.00 123 THR A C 1
ATOM 987 O O . THR A 1 123 ? 4.848 -14.465 -2.619 1.00 78.00 123 THR A O 1
ATOM 990 N N . ARG A 1 124 ? 6.620 -15.857 -2.580 1.00 66.81 124 ARG A N 1
ATOM 991 C CA . ARG A 1 124 ? 6.970 -15.740 -3.998 1.00 66.81 124 ARG A CA 1
ATOM 992 C C . ARG A 1 124 ? 6.689 -17.089 -4.675 1.00 66.81 124 ARG A C 1
ATOM 994 O O . ARG A 1 124 ? 6.728 -18.095 -3.967 1.00 66.81 124 ARG A O 1
ATOM 1001 N N . PRO A 1 125 ? 6.348 -17.104 -5.976 1.00 59.25 125 PRO A N 1
ATOM 1002 C CA . PRO A 1 125 ? 6.347 -18.335 -6.763 1.00 59.25 125 PRO A CA 1
ATOM 1003 C C . PRO A 1 125 ? 7.687 -19.065 -6.672 1.00 59.25 125 PRO A C 1
ATOM 1005 O O . PRO A 1 125 ? 8.719 -18.360 -6.561 1.00 59.25 125 PRO A O 1
#

Secondary structure (DSSP, 8-state):
------EEEEE--SSS-EEEEEEEE-TT--EEEEEE-TTSEEEEEEEETTEEEEEEEEEE-TTSPPSS-EEE--EEEETTEEEETTEEE---HHHHTHHHHSSEEEEEEETT-EEEEE-------